Protein AF-A0A1I7WRZ6-F1 (afdb_monomer)

Foldseek 3Di:
DPPPVLVVVLVVQVVCCVVPVVSVVVLLVCCLVCVLVQLLDLSSVLNLLLLCLDPVRVVVSLVSLLVLLCVLLVVCQVCVVPPCLCVDSSNSSVVSNLVSLVVLLVPQDDPVSCSRRVVSLLVSLVSNCVDDFPDDFDADPNAGPDTRPSNNSSRCSVVSDPPVPPPD

Organism: Heterorhabditis bacteriophora (NCBI:txid37862)

Sequence (168 aa):
MPSPGLVKCVSLMTTTFGAHPIVAKTYINLFKQDHAMILSSEFGFLVMIAMCGIERYKSVTLTEMKRVFVKLWKFRDELSEFGWLSGTEVGVTMKMVEEQTENLLSRLSDDSSWKFFGYPLISLAQSLLDSPSSKDVIVVDGRVASGCSLWIFASEVLVKKKLVASFF

pLDDT: mean 87.24, std 13.17, range [32.81, 98.0]

Structure (mmCIF, N/CA/C/O backbone):
data_AF-A0A1I7WRZ6-F1
#
_entry.id   AF-A0A1I7WRZ6-F1
#
loop_
_atom_site.group_PDB
_atom_site.id
_atom_site.type_symbol
_atom_site.label_atom_id
_atom_site.label_alt_id
_atom_site.label_comp_id
_atom_site.label_asym_id
_atom_site.label_entity_id
_atom_site.label_seq_id
_atom_site.pdbx_PDB_ins_code
_atom_site.Cartn_x
_atom_site.Cartn_y
_atom_site.Cartn_z
_atom_site.occupancy
_atom_site.B_iso_or_equiv
_atom_site.auth_seq_id
_atom_site.auth_comp_id
_atom_site.auth_asym_id
_atom_site.auth_atom_id
_atom_site.pdbx_PDB_model_num
ATOM 1 N N . MET A 1 1 ? -4.498 11.606 -12.989 1.00 53.66 1 MET A N 1
ATOM 2 C CA . MET A 1 1 ? -3.291 10.787 -12.771 1.00 53.66 1 MET A CA 1
ATOM 3 C C . MET A 1 1 ? -2.317 11.497 -11.870 1.00 53.66 1 MET A C 1
ATOM 5 O O . MET A 1 1 ? -2.275 12.722 -11.989 1.00 53.66 1 MET A O 1
ATOM 9 N N . PRO A 1 2 ? -1.537 10.768 -11.030 1.00 64.19 2 PRO A N 1
ATOM 10 C CA . PRO A 1 2 ? -0.261 11.300 -10.542 1.00 64.19 2 PRO A CA 1
ATOM 11 C C . PRO A 1 2 ? 0.412 11.999 -11.716 1.00 64.19 2 PRO A C 1
ATOM 13 O O . PRO A 1 2 ? 0.227 11.549 -12.854 1.00 64.19 2 PRO A O 1
ATOM 16 N N . SER A 1 3 ? 1.079 13.133 -11.493 1.00 79.50 3 SER A N 1
ATOM 17 C CA . SER A 1 3 ? 1.575 13.922 -12.626 1.00 79.50 3 SER A CA 1
ATOM 18 C C . SER A 1 3 ? 2.321 12.999 -13.610 1.00 79.50 3 SER A C 1
ATOM 20 O O . SER A 1 3 ? 2.994 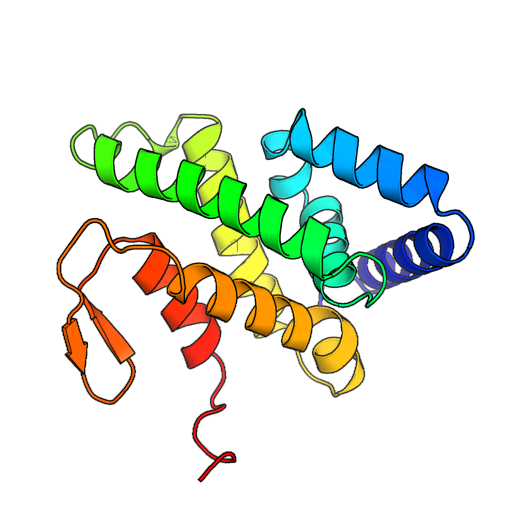12.067 -13.161 1.00 79.50 3 SER A O 1
ATOM 22 N N . PRO A 1 4 ? 2.195 13.170 -14.939 1.00 79.19 4 PRO A N 1
ATOM 23 C CA . PRO A 1 4 ? 2.841 12.257 -15.886 1.00 79.19 4 PRO A CA 1
ATOM 24 C C . PRO A 1 4 ? 4.344 12.077 -15.609 1.00 79.19 4 PRO A C 1
ATOM 26 O O . PRO A 1 4 ? 4.890 10.987 -15.777 1.00 79.19 4 PRO A O 1
ATOM 29 N N . GLY A 1 5 ? 4.992 13.128 -15.089 1.00 88.19 5 GLY A N 1
ATOM 30 C CA . GLY A 1 5 ? 6.356 13.069 -14.567 1.00 88.19 5 GLY A CA 1
ATOM 31 C C . GLY A 1 5 ? 6.517 12.111 -13.383 1.00 88.19 5 GLY A C 1
ATOM 32 O O . GLY A 1 5 ? 7.420 11.282 -13.400 1.00 88.19 5 GLY A O 1
ATOM 33 N N . LEU A 1 6 ? 5.622 12.160 -12.394 1.00 90.88 6 LEU A N 1
ATOM 34 C CA . LEU A 1 6 ? 5.643 11.265 -11.237 1.00 90.88 6 LEU A CA 1
ATOM 35 C C . LEU A 1 6 ? 5.464 9.791 -11.631 1.00 90.88 6 LEU A C 1
ATOM 37 O O . LEU A 1 6 ? 6.246 8.951 -11.191 1.00 90.88 6 LEU A O 1
ATOM 41 N N . VAL A 1 7 ? 4.505 9.467 -12.507 1.00 90.81 7 VAL A N 1
ATOM 42 C CA . VAL A 1 7 ? 4.317 8.083 -12.996 1.00 90.81 7 VAL A CA 1
ATOM 43 C C . VAL A 1 7 ? 5.579 7.577 -13.696 1.00 90.81 7 VAL A C 1
ATOM 45 O O . VAL A 1 7 ? 6.021 6.452 -13.449 1.00 90.81 7 VAL A O 1
ATOM 48 N N . LYS A 1 8 ? 6.209 8.424 -14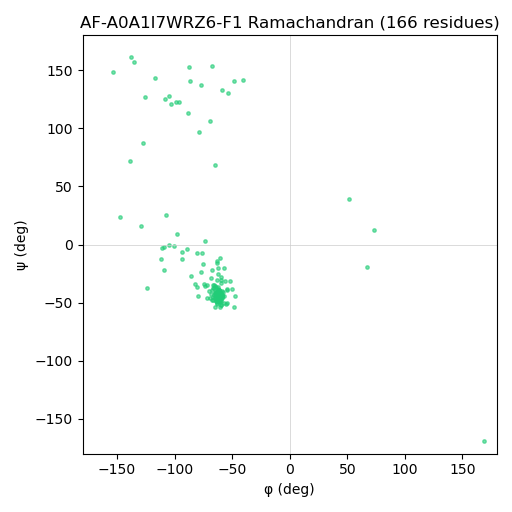.520 1.00 92.25 8 LYS A N 1
ATOM 49 C CA . LYS A 1 8 ? 7.478 8.104 -15.180 1.00 92.25 8 LYS A CA 1
ATOM 50 C C . LYS A 1 8 ? 8.599 7.856 -14.166 1.00 92.25 8 LYS A C 1
ATOM 52 O O . LYS A 1 8 ? 9.357 6.905 -14.339 1.00 92.25 8 LYS A O 1
ATOM 57 N N . CYS A 1 9 ? 8.682 8.645 -13.093 1.00 96.31 9 CYS A N 1
ATOM 58 C CA . CYS A 1 9 ? 9.646 8.421 -12.012 1.00 96.31 9 CYS A CA 1
ATOM 59 C C . CYS A 1 9 ? 9.421 7.078 -11.304 1.00 96.31 9 CYS A C 1
ATOM 61 O O . CYS A 1 9 ? 10.381 6.345 -11.072 1.00 96.31 9 CYS A O 1
ATOM 63 N N . VAL A 1 10 ? 8.170 6.713 -11.004 1.00 96.62 10 VAL A N 1
ATOM 64 C CA . VAL A 1 10 ? 7.845 5.416 -10.379 1.00 96.62 10 VAL A CA 1
ATOM 65 C C . VAL A 1 10 ? 8.191 4.253 -11.317 1.00 96.62 10 VAL A C 1
ATOM 67 O O . VAL A 1 10 ? 8.785 3.258 -10.896 1.00 96.62 10 VAL A O 1
ATOM 70 N N . SER A 1 11 ? 7.888 4.384 -12.610 1.00 94.94 11 SER A N 1
ATOM 71 C CA . SER A 1 11 ? 8.256 3.397 -13.633 1.00 94.94 11 SER A CA 1
ATOM 72 C C . SER A 1 11 ? 9.779 3.235 -13.767 1.00 94.94 11 SER A C 1
ATOM 74 O O . SER A 1 11 ? 10.286 2.112 -13.800 1.00 94.94 11 SER A O 1
ATOM 76 N N . LEU A 1 12 ? 10.540 4.333 -13.744 1.00 96.69 12 LEU A N 1
ATOM 77 C CA . LEU A 1 12 ? 12.004 4.281 -13.762 1.00 96.69 12 LEU A CA 1
ATOM 78 C C . LEU A 1 12 ? 12.567 3.612 -12.497 1.00 96.69 12 LEU A C 1
ATOM 80 O O . LEU A 1 12 ? 13.479 2.785 -12.583 1.00 96.69 12 LEU A O 1
ATOM 84 N N . MET A 1 13 ? 12.001 3.922 -11.328 1.00 96.94 13 MET A N 1
ATOM 85 C CA . MET A 1 13 ? 12.429 3.340 -10.054 1.00 96.94 13 MET A CA 1
ATOM 86 C C . MET A 1 13 ? 12.158 1.831 -10.005 1.00 96.94 13 MET A C 1
ATOM 88 O O . MET A 1 13 ? 13.039 1.045 -9.667 1.00 96.94 13 MET A O 1
ATOM 92 N N . THR A 1 14 ? 10.973 1.396 -10.434 1.00 95.12 14 THR A N 1
ATOM 93 C CA . THR A 1 14 ? 10.624 -0.034 -10.514 1.00 95.12 14 THR A CA 1
ATOM 94 C C . THR A 1 14 ? 11.453 -0.791 -11.555 1.00 95.12 14 THR A C 1
ATOM 96 O O . THR A 1 14 ? 11.858 -1.927 -11.305 1.00 95.12 14 THR A O 1
ATOM 99 N N . THR A 1 15 ? 11.805 -0.150 -12.674 1.00 95.62 15 THR A N 1
ATOM 100 C CA . THR A 1 15 ? 12.767 -0.698 -13.649 1.00 95.62 15 THR A CA 1
ATOM 101 C C . THR A 1 15 ? 14.149 -0.874 -13.014 1.00 95.62 15 THR A C 1
ATOM 103 O O . THR A 1 15 ? 14.759 -1.940 -13.128 1.00 95.62 15 THR A O 1
ATOM 106 N N . THR A 1 16 ? 14.610 0.133 -12.268 1.00 96.62 16 THR A N 1
ATOM 107 C CA . THR A 1 16 ? 15.874 0.091 -11.515 1.00 96.62 16 THR A CA 1
ATOM 108 C C . THR A 1 16 ? 15.874 -1.046 -10.497 1.00 96.62 16 THR A C 1
ATOM 110 O O . THR A 1 16 ? 16.852 -1.780 -10.400 1.00 96.62 16 THR A O 1
ATOM 113 N N . PHE A 1 17 ? 14.770 -1.263 -9.781 1.00 96.06 17 PHE A N 1
ATOM 114 C CA . PHE A 1 17 ? 14.624 -2.389 -8.855 1.00 96.06 17 PHE A CA 1
ATOM 115 C C . PHE A 1 17 ? 14.721 -3.749 -9.549 1.00 96.06 17 PHE A C 1
ATOM 117 O O . PHE A 1 17 ? 15.336 -4.672 -9.012 1.00 96.06 17 PHE A O 1
ATOM 124 N N . GLY A 1 18 ? 14.142 -3.877 -10.746 1.00 92.31 18 GLY A N 1
ATOM 125 C CA . GLY A 1 18 ? 14.240 -5.089 -11.558 1.00 92.31 18 GLY A CA 1
ATOM 126 C C . GLY A 1 18 ? 15.683 -5.413 -11.955 1.00 92.31 18 GLY A C 1
ATOM 127 O O . GLY A 1 18 ? 16.115 -6.562 -11.796 1.00 92.31 18 GLY A O 1
ATOM 128 N N . ALA A 1 19 ? 16.423 -4.394 -12.405 1.00 94.75 19 ALA A N 1
ATOM 129 C CA . ALA A 1 19 ? 17.819 -4.499 -12.832 1.00 94.75 19 ALA A CA 1
ATOM 130 C C . ALA A 1 19 ? 18.809 -4.640 -11.661 1.00 94.75 19 ALA A C 1
ATOM 132 O O . ALA A 1 19 ? 19.801 -5.360 -11.767 1.00 94.75 19 ALA A O 1
ATOM 133 N N . HIS A 1 20 ? 18.529 -3.997 -10.526 1.00 95.69 20 HIS A N 1
ATOM 134 C CA . HIS A 1 20 ? 19.427 -3.914 -9.376 1.00 95.69 20 HIS A CA 1
ATOM 135 C C . HIS A 1 20 ? 18.718 -4.356 -8.084 1.00 95.69 20 HIS A C 1
ATOM 137 O O . HIS A 1 20 ? 18.218 -3.525 -7.318 1.00 95.69 20 HIS A O 1
ATOM 143 N N . PRO A 1 21 ? 18.721 -5.667 -7.764 1.00 94.88 21 PRO A N 1
ATOM 144 C CA . PRO A 1 21 ? 17.999 -6.199 -6.608 1.00 94.88 21 PRO A CA 1
ATOM 145 C C . PRO A 1 21 ? 18.431 -5.622 -5.260 1.00 94.88 21 PRO A C 1
ATOM 147 O O . PRO A 1 21 ? 17.631 -5.587 -4.327 1.00 94.88 21 PRO A O 1
ATOM 150 N N . ILE A 1 22 ? 19.689 -5.188 -5.146 1.00 96.94 22 ILE A N 1
ATOM 151 C CA . ILE A 1 22 ? 20.221 -4.552 -3.936 1.00 96.94 22 ILE A CA 1
ATOM 152 C C . ILE A 1 22 ? 19.480 -3.241 -3.663 1.00 96.94 22 ILE A C 1
ATOM 154 O O . ILE A 1 22 ? 19.065 -3.014 -2.534 1.00 96.94 22 ILE A O 1
ATOM 158 N N . VAL A 1 23 ? 19.227 -2.431 -4.694 1.00 96.88 23 VAL A N 1
ATOM 159 C CA . VAL A 1 23 ? 18.510 -1.154 -4.559 1.00 96.88 23 VAL A CA 1
ATOM 160 C C . VAL A 1 23 ? 17.076 -1.393 -4.081 1.00 96.88 23 VAL A C 1
ATOM 162 O O . VAL A 1 23 ? 16.623 -0.737 -3.147 1.00 96.88 23 VAL A O 1
ATOM 165 N N . ALA A 1 24 ? 16.393 -2.395 -4.644 1.00 96.44 24 ALA A N 1
ATOM 166 C CA . ALA A 1 24 ? 15.047 -2.782 -4.216 1.00 96.44 24 ALA A CA 1
ATOM 167 C C . ALA A 1 24 ? 15.007 -3.232 -2.745 1.00 96.44 24 ALA A C 1
ATOM 169 O O . ALA A 1 24 ? 14.135 -2.819 -1.984 1.00 96.44 24 ALA A O 1
ATOM 170 N N . LYS A 1 25 ? 15.976 -4.058 -2.325 1.00 96.12 25 LYS A N 1
ATOM 171 C CA . LYS A 1 25 ? 16.102 -4.508 -0.930 1.00 96.12 25 LYS A CA 1
ATOM 172 C C . LYS A 1 25 ? 16.360 -3.338 0.016 1.00 96.12 25 LYS A C 1
ATOM 174 O O . LYS A 1 25 ? 15.729 -3.272 1.066 1.00 96.12 25 LYS A O 1
ATOM 179 N N . THR A 1 26 ? 17.244 -2.414 -0.359 1.00 97.06 26 THR A N 1
ATOM 180 C CA . THR A 1 26 ? 17.509 -1.197 0.417 1.00 97.06 26 THR A CA 1
ATOM 181 C C . THR A 1 26 ? 16.246 -0.356 0.564 1.00 97.06 26 THR A C 1
ATOM 183 O O . THR A 1 26 ? 15.952 0.094 1.665 1.00 97.06 26 THR A O 1
ATOM 186 N N . TYR A 1 27 ? 15.454 -0.211 -0.500 1.00 97.31 27 TYR A N 1
ATOM 187 C CA . TYR A 1 27 ? 14.200 0.538 -0.449 1.00 97.31 27 TYR A CA 1
ATOM 188 C C . TYR A 1 27 ? 13.147 -0.122 0.456 1.00 97.31 27 TYR A C 1
ATOM 190 O O . TYR A 1 27 ? 12.543 0.548 1.289 1.00 97.31 27 TYR A O 1
ATOM 198 N N . ILE A 1 28 ? 12.976 -1.447 0.374 1.00 96.62 28 ILE A N 1
ATOM 199 C CA . ILE A 1 28 ? 12.091 -2.190 1.292 1.00 96.62 28 ILE A CA 1
ATOM 200 C C . ILE A 1 28 ? 12.575 -2.057 2.743 1.00 96.62 28 ILE A C 1
ATOM 202 O O . ILE A 1 28 ? 11.764 -1.923 3.657 1.00 96.62 28 ILE A O 1
ATOM 206 N N . ASN A 1 29 ? 13.888 -2.092 2.979 1.00 96.81 29 ASN A N 1
ATOM 207 C CA . ASN A 1 29 ? 14.445 -1.906 4.318 1.00 96.81 29 ASN A CA 1
ATOM 208 C C . ASN A 1 29 ? 14.217 -0.485 4.843 1.00 96.81 29 ASN A C 1
ATOM 210 O O . ASN A 1 29 ? 13.905 -0.331 6.020 1.00 96.81 29 ASN A O 1
ATOM 214 N N . LEU A 1 30 ? 14.305 0.528 3.980 1.00 96.88 30 LEU A N 1
ATOM 215 C CA . LEU A 1 30 ? 13.951 1.898 4.335 1.00 96.88 30 LEU A CA 1
ATOM 216 C C . LEU A 1 30 ? 12.473 1.992 4.733 1.00 96.88 30 LEU A C 1
ATOM 218 O O . LEU A 1 30 ? 12.168 2.535 5.786 1.00 96.88 30 LEU A O 1
ATOM 222 N N . PHE A 1 31 ? 11.570 1.375 3.965 1.00 97.50 31 PHE A N 1
ATOM 223 C CA . PHE A 1 31 ? 10.149 1.305 4.318 1.00 97.50 31 PHE A CA 1
ATOM 224 C C . PHE A 1 31 ? 9.903 0.620 5.672 1.00 97.50 31 PHE A C 1
ATOM 226 O O . PHE A 1 31 ? 9.077 1.074 6.458 1.00 97.50 31 PHE A O 1
ATOM 233 N N . LYS A 1 32 ? 10.638 -0.453 5.982 1.00 95.62 32 LYS A N 1
ATOM 234 C CA . LYS A 1 32 ? 10.553 -1.135 7.285 1.00 95.62 32 LYS A CA 1
ATOM 235 C C . LYS A 1 32 ? 10.951 -0.238 8.454 1.00 95.62 32 LYS A C 1
ATOM 237 O O . LYS A 1 32 ? 10.374 -0.363 9.532 1.00 95.62 32 LYS A O 1
ATOM 242 N N . GLN A 1 33 ? 11.961 0.602 8.251 1.00 95.31 33 GLN A N 1
ATOM 243 C CA . GLN A 1 33 ? 12.502 1.488 9.277 1.00 95.31 33 GLN A CA 1
ATOM 244 C C . GLN A 1 33 ? 11.636 2.737 9.451 1.00 95.31 33 GLN A C 1
ATOM 246 O O . GLN A 1 33 ? 11.319 3.096 10.580 1.00 95.31 33 GLN A O 1
ATOM 251 N N . ASP A 1 34 ? 11.214 3.345 8.343 1.00 94.62 34 ASP A N 1
ATOM 252 C CA . ASP A 1 34 ? 10.509 4.624 8.320 1.00 94.62 34 ASP A CA 1
ATOM 253 C C . ASP A 1 34 ? 9.359 4.612 7.298 1.00 94.62 34 ASP A C 1
ATOM 255 O O . ASP A 1 34 ? 9.396 5.204 6.217 1.00 94.62 34 ASP A O 1
ATOM 259 N N . HIS A 1 35 ? 8.308 3.869 7.637 1.00 94.88 35 HIS A N 1
ATOM 260 C CA . HIS A 1 35 ? 7.107 3.772 6.811 1.00 94.88 35 HIS A CA 1
ATOM 261 C C . HIS A 1 35 ? 6.319 5.086 6.776 1.00 94.88 35 HIS A C 1
ATOM 263 O O . HIS A 1 35 ? 5.659 5.347 5.774 1.00 94.88 35 HIS A O 1
ATOM 269 N N . ALA A 1 36 ? 6.380 5.908 7.829 1.00 93.56 36 ALA A N 1
ATOM 270 C CA . ALA A 1 36 ? 5.673 7.185 7.889 1.00 93.56 36 ALA A CA 1
ATOM 271 C C . ALA A 1 36 ? 6.214 8.158 6.836 1.00 93.56 36 ALA A C 1
ATOM 273 O O . ALA A 1 36 ? 5.429 8.708 6.057 1.00 93.56 36 ALA A O 1
ATOM 274 N N . MET A 1 37 ? 7.543 8.278 6.717 1.00 94.12 37 MET A N 1
ATOM 275 C CA . MET A 1 37 ? 8.183 9.077 5.670 1.00 94.12 37 MET A CA 1
ATOM 276 C C . MET A 1 37 ? 7.797 8.593 4.266 1.00 94.12 37 MET A C 1
ATOM 278 O O . MET A 1 37 ? 7.466 9.400 3.396 1.00 94.12 37 MET A O 1
ATOM 282 N N . ILE A 1 38 ? 7.825 7.276 4.031 1.00 96.69 38 ILE A N 1
ATOM 283 C CA . ILE A 1 38 ? 7.538 6.709 2.705 1.00 96.69 38 ILE A CA 1
ATOM 284 C C . ILE A 1 38 ? 6.059 6.868 2.331 1.00 96.69 38 ILE A C 1
ATOM 286 O O . ILE A 1 38 ? 5.761 7.279 1.211 1.00 96.69 38 ILE A O 1
ATOM 290 N N . LEU A 1 39 ? 5.132 6.567 3.246 1.00 96.06 39 LEU A N 1
ATOM 291 C CA . LEU A 1 39 ? 3.688 6.606 2.981 1.00 96.06 39 LEU A CA 1
ATOM 292 C C . LEU A 1 39 ? 3.109 8.024 2.971 1.00 96.06 39 LEU A C 1
ATOM 294 O O . LEU A 1 39 ? 2.098 8.263 2.316 1.00 96.06 39 LEU A O 1
ATOM 298 N N . SER A 1 40 ? 3.757 8.982 3.635 1.00 93.25 40 SER A N 1
ATOM 299 C CA . SER A 1 40 ? 3.355 10.395 3.575 1.00 93.25 40 SER A CA 1
ATOM 300 C C . SER A 1 40 ? 3.757 11.081 2.261 1.00 93.25 40 SER A C 1
ATOM 302 O O . SER A 1 40 ? 3.358 12.215 2.011 1.00 93.25 40 SER A O 1
ATOM 304 N N . SER A 1 41 ? 4.530 10.408 1.402 1.00 94.69 41 SER A N 1
ATOM 305 C CA . SER A 1 41 ? 4.914 10.891 0.075 1.00 94.69 41 SER A CA 1
ATOM 306 C C . SER A 1 41 ? 4.126 10.176 -1.023 1.00 94.69 41 SER A C 1
ATOM 308 O O . SER A 1 41 ? 4.199 8.954 -1.121 1.00 94.69 41 SER A O 1
ATOM 310 N N . GLU A 1 42 ? 3.485 10.927 -1.933 1.00 95.12 42 GLU A N 1
ATOM 311 C CA . GLU A 1 42 ? 2.797 10.346 -3.105 1.00 95.12 42 GLU A CA 1
ATOM 312 C C . GLU A 1 42 ? 3.748 9.459 -3.929 1.00 95.12 42 GLU A C 1
ATOM 314 O O . GLU A 1 42 ? 3.375 8.376 -4.371 1.00 95.12 42 GLU A O 1
ATOM 319 N N . PHE A 1 43 ? 5.014 9.865 -4.090 1.00 96.19 43 PHE A N 1
ATOM 320 C CA . PHE A 1 43 ? 6.016 9.038 -4.767 1.00 96.19 43 PHE A CA 1
ATOM 321 C C . PHE A 1 43 ? 6.285 7.735 -4.012 1.00 96.19 43 PHE A C 1
ATOM 323 O O . PHE A 1 43 ? 6.250 6.664 -4.617 1.00 96.19 43 PHE A O 1
ATOM 330 N N . GLY A 1 44 ? 6.551 7.821 -2.707 1.00 97.25 44 GLY A N 1
ATOM 331 C CA . GLY A 1 44 ? 6.896 6.657 -1.895 1.00 97.25 44 GLY A CA 1
ATOM 332 C C . GLY A 1 44 ? 5.762 5.638 -1.827 1.00 97.25 44 GLY A C 1
ATOM 333 O O . GLY A 1 44 ? 5.975 4.450 -2.081 1.00 97.25 44 GLY A O 1
ATOM 334 N N . PHE A 1 45 ? 4.539 6.112 -1.602 1.00 97.56 45 PHE A N 1
ATOM 335 C CA . PHE A 1 45 ? 3.332 5.296 -1.652 1.00 97.56 45 PHE A CA 1
ATOM 336 C C . PHE A 1 45 ? 3.159 4.598 -3.004 1.00 97.56 45 PHE A C 1
ATOM 338 O O . PHE A 1 45 ? 3.001 3.377 -3.047 1.00 97.56 45 PHE A O 1
ATOM 345 N N . LEU A 1 46 ? 3.250 5.332 -4.119 1.00 97.38 46 LEU A N 1
ATOM 346 C CA . LEU A 1 46 ? 3.085 4.747 -5.453 1.00 97.38 46 LEU A CA 1
ATOM 347 C C . LEU A 1 46 ? 4.177 3.727 -5.785 1.00 97.38 46 LEU A C 1
ATOM 349 O O . LEU A 1 46 ? 3.880 2.710 -6.413 1.00 97.38 46 LEU A O 1
ATOM 353 N N . VAL A 1 47 ? 5.421 3.956 -5.351 1.00 97.88 47 VAL A N 1
ATOM 354 C CA . VAL A 1 47 ? 6.499 2.967 -5.488 1.00 97.88 47 VAL A CA 1
ATOM 355 C C . VAL A 1 47 ? 6.154 1.698 -4.712 1.00 97.88 47 VAL A C 1
ATOM 357 O O . VAL A 1 47 ? 6.257 0.609 -5.275 1.00 97.88 47 VAL A O 1
ATOM 360 N N . MET A 1 48 ? 5.690 1.813 -3.466 1.00 98.00 48 MET A N 1
ATOM 361 C CA . MET A 1 48 ? 5.301 0.652 -2.660 1.00 98.00 48 MET A CA 1
ATOM 362 C C . MET A 1 48 ? 4.120 -0.114 -3.270 1.00 98.00 48 MET A C 1
ATOM 364 O O . MET A 1 48 ? 4.172 -1.342 -3.349 1.00 98.00 48 MET A O 1
ATOM 368 N N . ILE A 1 49 ? 3.103 0.585 -3.787 1.00 97.62 49 ILE A N 1
ATOM 369 C CA . ILE A 1 49 ? 1.999 -0.042 -4.528 1.00 97.62 49 ILE A CA 1
ATOM 370 C C . ILE A 1 49 ? 2.521 -0.763 -5.773 1.00 97.62 49 ILE A C 1
ATOM 372 O O . ILE A 1 49 ? 2.214 -1.937 -5.966 1.00 97.62 49 ILE A O 1
ATOM 376 N N . ALA A 1 50 ? 3.350 -0.119 -6.597 1.00 96.75 50 ALA A N 1
ATOM 377 C CA . ALA A 1 50 ? 3.896 -0.753 -7.797 1.00 96.75 50 ALA A CA 1
ATOM 378 C C . ALA A 1 50 ? 4.769 -1.976 -7.457 1.00 96.75 50 ALA A C 1
ATOM 380 O O . ALA A 1 50 ? 4.710 -2.994 -8.147 1.00 96.75 50 ALA A O 1
ATOM 381 N N . MET A 1 51 ? 5.528 -1.931 -6.357 1.00 96.44 51 MET A N 1
ATOM 382 C CA . MET A 1 51 ? 6.313 -3.070 -5.875 1.00 96.44 51 MET A CA 1
ATOM 383 C C . MET A 1 51 ? 5.450 -4.275 -5.476 1.00 96.44 51 MET A C 1
ATOM 385 O O . MET A 1 51 ? 5.897 -5.406 -5.669 1.00 96.44 51 MET A O 1
ATOM 389 N N . CYS A 1 52 ? 4.217 -4.071 -4.996 1.00 96.75 52 CYS A N 1
ATOM 390 C CA . CYS A 1 52 ? 3.253 -5.160 -4.782 1.00 96.75 52 CYS A CA 1
ATOM 391 C C . CYS A 1 52 ? 2.852 -5.867 -6.093 1.00 96.75 52 CYS A C 1
ATOM 393 O O . CYS A 1 52 ? 2.308 -6.969 -6.053 1.00 96.75 52 CYS A O 1
ATOM 395 N N . GLY A 1 53 ? 3.114 -5.261 -7.255 1.00 93.62 53 GLY A N 1
ATOM 396 C CA . GLY A 1 53 ? 2.879 -5.843 -8.578 1.00 93.62 53 GLY A CA 1
ATOM 397 C C . GLY A 1 53 ? 4.075 -6.568 -9.191 1.00 93.62 53 GLY A C 1
ATOM 398 O O . GLY A 1 53 ? 3.910 -7.275 -10.182 1.00 93.62 53 GLY A O 1
ATOM 399 N N . ILE A 1 54 ? 5.279 -6.407 -8.637 1.00 93.81 54 ILE A N 1
ATOM 400 C CA . ILE A 1 54 ? 6.493 -7.013 -9.193 1.00 93.81 54 ILE A CA 1
ATOM 401 C C . ILE A 1 54 ? 6.658 -8.406 -8.601 1.00 93.81 54 ILE A C 1
ATOM 403 O O . ILE A 1 54 ? 6.976 -8.520 -7.424 1.00 93.81 54 ILE A O 1
ATOM 407 N N . GLU A 1 55 ? 6.533 -9.458 -9.411 1.00 93.62 55 GLU A N 1
ATOM 408 C CA . GLU A 1 55 ? 6.513 -10.859 -8.949 1.00 93.62 55 GLU A CA 1
ATOM 409 C C . GLU A 1 55 ? 7.631 -11.203 -7.948 1.00 93.62 55 GLU A C 1
ATOM 411 O O . GLU A 1 55 ? 7.384 -11.762 -6.884 1.00 93.62 55 GLU A O 1
ATOM 416 N N . ARG A 1 56 ? 8.862 -10.755 -8.227 1.00 94.94 56 ARG A N 1
ATOM 417 C CA . ARG A 1 56 ? 10.031 -10.968 -7.356 1.00 94.94 56 ARG A CA 1
ATOM 418 C C . ARG A 1 56 ? 9.868 -10.383 -5.944 1.00 94.94 56 ARG A C 1
ATOM 420 O O . ARG A 1 56 ? 10.446 -10.916 -5.000 1.00 94.94 56 ARG A O 1
ATOM 427 N N . TYR A 1 57 ? 9.152 -9.270 -5.803 1.00 95.50 57 TYR A N 1
ATOM 428 C CA . TYR A 1 57 ? 9.009 -8.522 -4.546 1.00 95.50 57 TYR A CA 1
ATOM 429 C C . TYR A 1 57 ? 7.593 -8.571 -3.971 1.00 95.50 57 TYR A C 1
ATOM 431 O O . TYR A 1 57 ? 7.405 -8.243 -2.805 1.00 95.50 57 TYR A O 1
ATOM 439 N N . LYS A 1 58 ? 6.610 -9.029 -4.749 1.00 94.75 58 LYS A N 1
ATOM 440 C CA . LYS A 1 58 ? 5.184 -9.010 -4.428 1.00 94.75 58 LYS A CA 1
ATOM 441 C C . LYS A 1 58 ? 4.890 -9.544 -3.031 1.00 94.75 58 LYS A C 1
ATOM 443 O O . LYS A 1 58 ? 4.292 -8.835 -2.232 1.00 94.75 58 LYS A O 1
ATOM 448 N N . SER A 1 59 ? 5.356 -10.754 -2.717 1.00 96.38 59 SER A N 1
ATOM 449 C CA . SER A 1 59 ? 5.095 -11.395 -1.419 1.00 96.38 59 SER A CA 1
ATOM 450 C C . SER A 1 59 ? 5.657 -10.595 -0.238 1.00 96.38 59 SER A C 1
ATOM 452 O O . SER A 1 59 ? 4.935 -10.308 0.722 1.00 96.38 59 SER A O 1
ATOM 454 N N . VAL A 1 60 ? 6.925 -10.168 -0.319 1.00 96.94 60 VAL A N 1
ATOM 455 C CA . VAL A 1 60 ? 7.548 -9.393 0.763 1.00 96.94 60 VAL A CA 1
ATOM 456 C C . VAL A 1 60 ? 6.880 -8.029 0.898 1.00 96.94 60 VAL A C 1
ATOM 458 O O . VAL A 1 60 ? 6.465 -7.673 1.994 1.00 96.94 60 VAL A O 1
ATOM 461 N N . THR A 1 61 ? 6.681 -7.297 -0.195 1.00 97.19 61 THR A N 1
ATOM 462 C CA . THR A 1 61 ? 6.087 -5.958 -0.156 1.00 97.19 61 THR A CA 1
ATOM 463 C C . THR A 1 61 ? 4.646 -5.996 0.354 1.00 97.19 61 THR A C 1
ATOM 465 O O . THR A 1 61 ? 4.303 -5.193 1.218 1.00 97.19 61 THR A O 1
ATOM 468 N N . LEU A 1 62 ? 3.825 -6.957 -0.090 1.00 97.56 62 LEU A N 1
ATOM 469 C CA . LEU A 1 62 ? 2.461 -7.136 0.423 1.00 97.56 62 LEU A CA 1
ATOM 470 C C . LEU A 1 62 ? 2.458 -7.438 1.922 1.00 97.56 62 LEU A C 1
ATOM 472 O O . LEU A 1 62 ? 1.678 -6.841 2.657 1.00 97.56 62 LEU A O 1
ATOM 476 N N . THR A 1 63 ? 3.351 -8.315 2.386 1.00 97.06 63 THR A N 1
ATOM 477 C CA . THR A 1 63 ? 3.464 -8.657 3.813 1.00 97.06 63 THR A CA 1
ATOM 478 C C . THR A 1 63 ? 3.830 -7.434 4.653 1.00 97.06 63 THR A C 1
ATOM 480 O O . THR A 1 63 ? 3.235 -7.195 5.706 1.00 97.06 63 THR A O 1
ATOM 483 N N . GLU A 1 64 ? 4.793 -6.636 4.189 1.00 97.31 64 GLU A N 1
ATOM 484 C CA . GLU A 1 64 ? 5.237 -5.425 4.878 1.00 97.31 64 GLU A CA 1
ATOM 485 C C . GLU A 1 64 ? 4.148 -4.344 4.893 1.00 97.31 64 GLU A C 1
ATOM 487 O O . GLU A 1 64 ? 3.825 -3.816 5.958 1.00 97.31 64 GLU A O 1
ATOM 492 N N . MET A 1 65 ? 3.530 -4.068 3.740 1.00 97.81 65 MET A N 1
ATOM 493 C CA . MET A 1 65 ? 2.417 -3.121 3.619 1.00 97.81 65 MET A CA 1
ATOM 494 C C . MET A 1 65 ? 1.234 -3.544 4.492 1.00 97.81 65 MET A C 1
ATOM 496 O O . MET A 1 65 ? 0.737 -2.733 5.270 1.00 97.81 65 MET A O 1
ATOM 500 N N . LYS A 1 66 ? 0.836 -4.825 4.445 1.00 97.06 66 LYS A N 1
ATOM 501 C CA . LYS A 1 66 ? -0.220 -5.384 5.304 1.00 97.06 66 LYS A CA 1
ATOM 502 C C . LYS A 1 66 ? 0.086 -5.122 6.773 1.00 97.06 66 LYS A C 1
ATOM 504 O O . LYS A 1 66 ? -0.763 -4.599 7.488 1.00 97.06 66 LYS A O 1
ATOM 509 N N . ARG A 1 67 ? 1.301 -5.446 7.226 1.00 96.00 67 ARG A N 1
ATOM 510 C CA . ARG A 1 67 ? 1.694 -5.259 8.629 1.00 96.00 67 ARG A CA 1
ATOM 511 C C . ARG A 1 67 ? 1.601 -3.796 9.057 1.00 96.00 67 ARG A C 1
ATOM 513 O O . ARG A 1 67 ? 1.090 -3.519 10.140 1.00 96.00 67 ARG A O 1
ATOM 520 N N . VAL A 1 68 ? 2.087 -2.878 8.222 1.00 95.94 68 VAL A N 1
ATOM 521 C CA . VAL A 1 68 ? 2.042 -1.438 8.508 1.00 95.94 68 VAL A CA 1
ATOM 522 C C . VAL A 1 68 ? 0.598 -0.942 8.571 1.00 95.94 68 VAL A C 1
ATOM 524 O O . VAL A 1 68 ? 0.224 -0.316 9.557 1.00 95.94 68 VAL A O 1
ATOM 527 N N . PHE A 1 69 ? -0.239 -1.282 7.592 1.00 96.00 69 PHE A N 1
ATOM 528 C CA . PHE A 1 69 ? -1.641 -0.856 7.560 1.00 96.00 69 PHE A CA 1
ATOM 529 C C . PHE A 1 69 ? -2.425 -1.403 8.756 1.00 96.00 69 PHE A C 1
ATOM 531 O O . PHE A 1 69 ? -3.120 -0.641 9.422 1.00 96.00 69 PHE A O 1
ATOM 538 N N . VAL A 1 70 ? -2.252 -2.686 9.096 1.00 93.62 70 VAL A N 1
ATOM 539 C CA . VAL A 1 70 ? -2.862 -3.285 10.295 1.00 93.62 70 VAL A CA 1
ATOM 540 C C . VAL A 1 70 ? -2.447 -2.531 11.555 1.00 93.62 70 VAL A C 1
ATOM 542 O O . VAL A 1 70 ? -3.298 -2.226 12.385 1.00 93.62 70 VAL A O 1
ATOM 545 N N . LYS A 1 71 ? -1.161 -2.190 11.697 1.00 92.25 71 LYS A N 1
ATOM 546 C CA . LYS A 1 71 ? -0.663 -1.436 12.854 1.00 92.25 71 LYS A CA 1
ATOM 547 C C . LYS A 1 71 ? -1.277 -0.034 12.930 1.00 92.25 71 LYS A C 1
ATOM 549 O O . LYS A 1 71 ? -1.752 0.351 13.994 1.00 92.25 71 LYS A O 1
ATOM 554 N N . LEU A 1 72 ? -1.270 0.709 11.822 1.00 91.19 72 LEU A N 1
ATOM 555 C CA . LEU A 1 72 ? -1.793 2.077 11.755 1.00 91.19 72 LEU A CA 1
ATOM 556 C C . LEU A 1 72 ? -3.299 2.112 12.065 1.00 91.19 72 LEU A C 1
ATOM 558 O O . LEU A 1 72 ? -3.742 2.874 12.920 1.00 91.19 72 LEU A O 1
ATOM 562 N N . TRP A 1 73 ? -4.085 1.235 11.442 1.00 91.12 73 TRP A N 1
ATOM 563 C CA . TRP A 1 73 ? -5.532 1.202 11.657 1.00 91.12 73 TRP A CA 1
ATOM 564 C C . TRP A 1 73 ? -5.935 0.652 13.021 1.00 91.12 73 TRP A C 1
ATOM 566 O O . TRP A 1 73 ? -6.884 1.157 13.614 1.00 91.12 73 TRP A O 1
ATOM 576 N N . LYS A 1 74 ? -5.196 -0.322 13.563 1.00 87.88 74 LYS A N 1
ATOM 577 C CA . LYS A 1 74 ? -5.409 -0.767 14.943 1.00 87.88 74 LYS A CA 1
ATOM 578 C C . LYS A 1 74 ? -5.212 0.391 15.924 1.00 87.88 74 LYS A C 1
ATOM 580 O O . LYS A 1 74 ? -6.051 0.591 16.793 1.00 87.88 74 LYS A O 1
ATOM 585 N N . PHE A 1 75 ? -4.161 1.189 15.733 1.00 86.31 75 PHE A N 1
ATOM 586 C CA . PHE A 1 75 ? -3.914 2.381 16.543 1.00 86.31 75 PHE A CA 1
ATOM 587 C C . PHE A 1 75 ? -5.046 3.414 16.421 1.00 86.31 75 PHE A C 1
ATOM 589 O O . PHE A 1 75 ? -5.458 3.989 17.425 1.00 86.31 75 PHE A O 1
ATOM 596 N N . ARG A 1 76 ? -5.608 3.616 15.219 1.00 84.94 76 ARG A N 1
ATOM 597 C CA . ARG A 1 76 ? -6.811 4.450 15.037 1.00 84.94 76 ARG A CA 1
ATOM 598 C C . ARG A 1 76 ? -8.006 3.911 15.808 1.00 84.94 76 ARG A C 1
ATOM 600 O O . ARG A 1 76 ? -8.677 4.694 16.466 1.00 84.94 76 ARG A O 1
ATOM 607 N N . ASP A 1 77 ? -8.297 2.619 15.699 1.00 84.56 77 ASP A N 1
ATOM 608 C CA . ASP A 1 77 ? -9.451 2.027 16.379 1.00 84.56 77 ASP A CA 1
ATOM 609 C C . ASP A 1 77 ? -9.317 2.156 17.903 1.00 84.56 77 ASP A C 1
ATOM 611 O O . ASP A 1 77 ? -10.277 2.563 18.554 1.00 84.56 77 ASP A O 1
ATOM 615 N N . GLU A 1 78 ? -8.122 1.906 18.449 1.00 82.38 78 GLU A N 1
ATOM 616 C CA . GLU A 1 78 ? -7.808 2.057 19.879 1.00 82.38 78 GLU A CA 1
ATOM 617 C C . GLU A 1 78 ? -7.896 3.511 20.358 1.00 82.38 78 G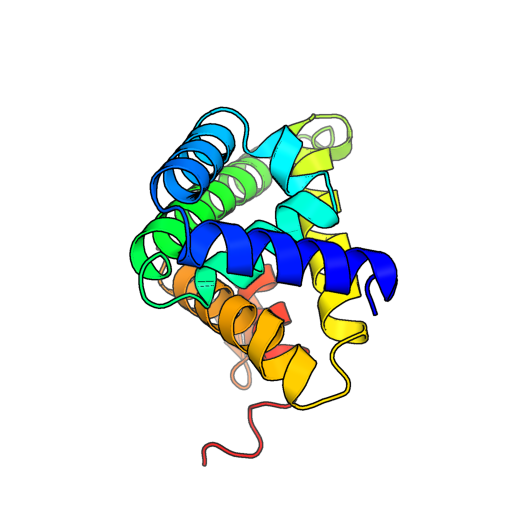LU A C 1
ATOM 619 O O . GLU A 1 78 ? -8.316 3.765 21.484 1.00 82.38 78 GLU A O 1
ATOM 624 N N . LEU A 1 79 ? -7.513 4.476 19.517 1.00 76.06 79 LEU A N 1
ATOM 625 C CA . LEU A 1 79 ? -7.468 5.885 19.907 1.00 76.06 79 LEU A CA 1
ATOM 626 C C . LEU A 1 79 ? -8.658 6.727 19.438 1.00 76.06 79 LEU A C 1
ATOM 628 O O . LEU A 1 79 ? -8.724 7.920 19.749 1.00 76.06 79 LEU A O 1
ATOM 632 N N . SER A 1 80 ? -9.600 6.131 18.707 1.00 69.25 80 SER A N 1
ATOM 633 C CA . SER A 1 80 ? -10.814 6.802 18.223 1.00 69.25 80 SER A CA 1
ATOM 634 C C . SER A 1 80 ? -11.652 7.413 19.356 1.00 69.25 80 SER A C 1
ATOM 636 O O . SER A 1 80 ? -12.386 8.370 19.125 1.00 69.25 80 SER A O 1
ATOM 638 N N . GLU A 1 81 ? -11.454 6.945 20.590 1.00 65.56 81 GLU A N 1
ATOM 639 C CA . GLU A 1 81 ? -12.081 7.460 21.811 1.00 65.56 81 GLU A CA 1
ATOM 640 C C . GLU A 1 81 ? -11.494 8.795 22.305 1.00 65.56 81 GLU A C 1
ATOM 642 O O . GLU A 1 81 ? -12.130 9.490 23.094 1.00 65.56 81 GLU A O 1
ATOM 647 N N . PHE A 1 82 ? -10.306 9.196 21.838 1.00 65.50 82 PHE A N 1
ATOM 648 C CA . PHE A 1 82 ? -9.555 10.305 22.441 1.00 65.50 82 PHE A CA 1
ATOM 649 C C . PHE A 1 82 ? -9.492 11.587 21.585 1.00 65.50 82 PHE A C 1
ATOM 651 O O . PHE A 1 82 ? -8.901 12.574 22.017 1.00 65.50 82 PHE A O 1
ATOM 658 N N . GLY A 1 83 ? -10.063 11.610 20.373 1.00 65.81 83 GLY A N 1
ATOM 659 C CA . GLY A 1 83 ? -10.275 12.820 19.542 1.00 65.81 83 GLY A CA 1
ATOM 660 C C . GLY A 1 83 ? -9.034 13.549 18.976 1.00 65.81 83 GLY A C 1
ATOM 661 O O . GLY A 1 83 ? -9.144 14.275 17.995 1.00 65.81 83 GLY A O 1
ATOM 662 N N . TRP A 1 84 ? -7.846 13.343 19.541 1.00 70.31 84 TRP A N 1
ATOM 663 C CA . TRP A 1 84 ? -6.572 14.001 19.198 1.00 70.31 84 TRP A CA 1
ATOM 664 C C . TRP A 1 84 ? -5.729 13.322 18.103 1.00 70.31 84 TRP A C 1
ATOM 666 O O . TRP A 1 84 ? -4.698 13.861 17.695 1.00 70.31 84 TRP A O 1
ATOM 676 N N . LEU A 1 85 ? -6.156 12.160 17.597 1.00 70.06 85 LEU A N 1
ATOM 677 C CA . LEU A 1 85 ? -5.424 11.366 16.597 1.00 70.06 85 LEU A CA 1
ATOM 678 C C . LEU A 1 85 ? -4.970 12.183 15.380 1.00 70.06 85 LEU A C 1
ATOM 680 O O . LEU A 1 85 ? -3.859 11.979 14.891 1.00 70.06 85 LEU A O 1
ATOM 684 N N . SER A 1 86 ? -5.796 13.124 14.915 1.00 67.44 86 SER A N 1
ATOM 685 C CA . SER A 1 86 ? -5.540 13.926 13.714 1.00 67.44 86 SER A CA 1
ATOM 686 C C . SER A 1 86 ? -4.291 14.810 13.797 1.00 67.44 86 SER A C 1
ATOM 688 O O . SER A 1 86 ? -3.791 15.226 12.756 1.00 67.44 86 SER A O 1
ATOM 690 N N . GLY A 1 87 ? -3.792 15.107 15.003 1.00 72.50 87 GLY A N 1
ATOM 691 C CA . GLY A 1 87 ? -2.567 15.887 15.216 1.00 72.50 87 GLY A CA 1
ATOM 692 C C . GLY A 1 87 ? -1.294 15.047 15.363 1.00 72.50 87 GLY A C 1
ATOM 693 O O . GLY A 1 87 ? -0.205 15.606 15.450 1.00 72.50 87 GLY A O 1
ATOM 694 N N . THR A 1 88 ? -1.412 13.718 15.414 1.00 83.12 88 THR A N 1
ATOM 695 C CA . THR A 1 88 ? -0.266 12.808 15.568 1.00 83.12 88 THR A CA 1
ATOM 696 C C . THR A 1 88 ? 0.337 12.442 14.213 1.00 83.12 88 THR A C 1
ATOM 698 O O . THR A 1 88 ? -0.372 12.383 13.211 1.00 83.12 88 THR A O 1
ATOM 701 N N . GLU A 1 89 ? 1.631 12.116 14.178 1.00 84.12 89 GLU A N 1
ATOM 702 C CA . GLU A 1 89 ? 2.310 11.636 12.962 1.00 84.12 89 GLU A CA 1
ATOM 703 C C . GLU A 1 89 ? 1.604 10.418 12.339 1.00 84.12 89 GLU A C 1
ATOM 705 O O . GLU A 1 89 ? 1.445 10.331 11.121 1.00 84.12 89 GLU A O 1
ATOM 710 N N . VAL A 1 90 ? 1.106 9.507 13.182 1.00 85.00 90 VAL A N 1
ATOM 711 C CA . VAL A 1 90 ? 0.338 8.333 12.751 1.00 85.00 90 VAL A CA 1
ATOM 712 C C . VAL A 1 90 ? -0.968 8.749 12.078 1.00 85.00 90 VAL A C 1
ATOM 714 O O . VAL A 1 90 ? -1.261 8.283 10.980 1.00 85.00 90 VAL A O 1
ATOM 717 N N . GLY A 1 91 ? -1.731 9.655 12.695 1.00 85.75 91 GLY A N 1
ATOM 718 C CA . GLY A 1 91 ? -2.980 10.155 12.119 1.00 85.75 91 GLY A CA 1
ATOM 719 C C . GLY A 1 91 ? -2.767 10.897 10.800 1.00 85.75 91 GLY A C 1
ATOM 720 O O . GLY A 1 91 ? -3.526 10.686 9.853 1.00 85.75 91 GLY A O 1
ATOM 721 N N . VAL A 1 92 ? -1.703 11.701 10.701 1.00 87.69 92 VAL A N 1
ATOM 722 C CA . VAL A 1 92 ? -1.311 12.372 9.451 1.00 87.69 92 VAL A CA 1
ATOM 723 C C . VAL A 1 92 ? -0.952 11.346 8.378 1.00 87.69 92 VAL A C 1
ATOM 725 O O . VAL A 1 92 ? -1.477 11.427 7.270 1.00 87.69 92 VAL A O 1
ATOM 728 N N . THR A 1 93 ? -0.128 10.348 8.707 1.00 91.00 93 THR A N 1
ATOM 729 C CA . THR A 1 93 ? 0.262 9.282 7.769 1.00 91.00 93 THR A CA 1
ATOM 730 C C . THR A 1 93 ? -0.963 8.526 7.254 1.00 91.00 93 THR A C 1
ATOM 732 O O . THR A 1 93 ? -1.083 8.284 6.056 1.00 91.00 93 THR A O 1
ATOM 735 N N . MET A 1 94 ? -1.904 8.176 8.134 1.00 90.25 94 MET A N 1
ATOM 736 C CA . MET A 1 94 ? -3.135 7.483 7.745 1.00 90.25 94 MET A CA 1
ATOM 737 C C . MET A 1 94 ? -3.993 8.314 6.798 1.00 90.25 94 MET A C 1
ATOM 739 O O . MET A 1 94 ? -4.394 7.814 5.750 1.00 90.25 94 MET A O 1
ATOM 743 N N . LYS A 1 95 ? -4.226 9.586 7.140 1.00 90.56 95 LYS A N 1
ATOM 744 C CA . LYS A 1 95 ? -4.979 10.510 6.290 1.00 90.56 95 LYS A CA 1
ATOM 745 C C . LYS A 1 95 ? -4.321 10.652 4.915 1.00 90.56 95 LYS A C 1
ATOM 747 O O . LYS A 1 95 ? -5.004 10.577 3.901 1.00 90.56 95 LYS A O 1
ATOM 752 N N . MET A 1 96 ? -2.994 10.775 4.880 1.00 93.69 96 MET A N 1
ATOM 753 C CA . MET A 1 96 ? -2.227 10.825 3.637 1.00 93.69 96 MET A CA 1
ATOM 754 C C . MET A 1 96 ? -2.407 9.552 2.804 1.00 93.69 96 MET A C 1
ATOM 756 O O . MET A 1 96 ? -2.627 9.644 1.601 1.00 93.69 96 MET A O 1
ATOM 760 N N . VAL A 1 97 ? -2.362 8.367 3.418 1.00 94.75 97 VAL A N 1
ATOM 761 C CA . VAL A 1 97 ? -2.598 7.090 2.722 1.00 94.75 97 VAL A CA 1
ATOM 762 C C . VAL A 1 97 ? -4.019 7.005 2.160 1.00 94.75 97 VAL A C 1
ATOM 764 O O . VAL A 1 97 ? -4.188 6.578 1.015 1.00 94.75 97 VAL A O 1
ATOM 767 N N . GLU A 1 98 ? -5.033 7.407 2.929 1.00 93.81 98 GLU A N 1
ATOM 768 C CA . GLU A 1 98 ? -6.430 7.440 2.479 1.00 93.81 98 GLU A CA 1
ATOM 769 C C . GLU A 1 98 ? -6.587 8.384 1.275 1.00 93.81 98 GLU A C 1
ATOM 771 O O . GLU A 1 98 ? -7.006 7.944 0.202 1.00 93.81 98 GLU A O 1
ATOM 776 N N . GLU A 1 99 ? -6.138 9.637 1.398 1.00 94.00 99 GLU A N 1
ATOM 777 C CA . GLU A 1 99 ? -6.193 10.645 0.328 1.00 94.00 99 GLU A CA 1
ATOM 778 C C . GLU A 1 99 ? -5.436 10.198 -0.930 1.00 94.00 99 GLU A C 1
ATOM 780 O O . GLU A 1 99 ? -5.930 10.328 -2.052 1.00 94.00 99 GLU A O 1
ATOM 785 N N . GLN A 1 100 ? -4.236 9.637 -0.775 1.00 94.94 100 GLN A N 1
ATOM 786 C CA . GLN A 1 100 ? -3.443 9.135 -1.898 1.00 94.94 100 GLN A CA 1
ATOM 787 C C . GLN A 1 100 ? -4.099 7.926 -2.571 1.00 94.94 100 GLN A C 1
ATOM 789 O O . GLN A 1 100 ? -4.037 7.806 -3.796 1.00 94.94 100 GLN A O 1
ATOM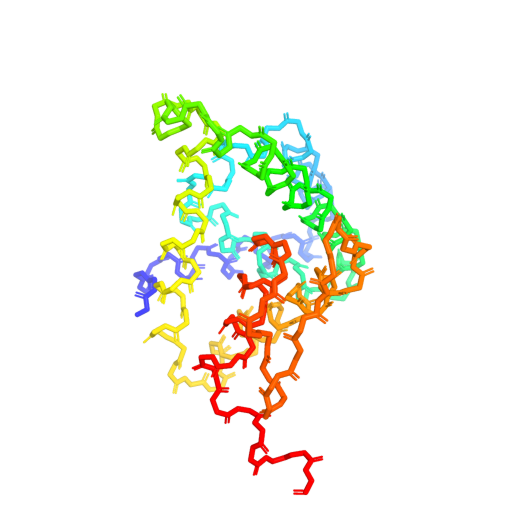 794 N N . THR A 1 101 ? -4.769 7.060 -1.808 1.00 94.12 101 THR A N 1
ATOM 795 C CA . THR A 1 101 ? -5.524 5.922 -2.352 1.00 94.12 101 THR A CA 1
ATOM 796 C C . THR A 1 101 ? -6.729 6.399 -3.160 1.00 94.12 101 THR A C 1
ATOM 798 O O . THR A 1 101 ? -6.942 5.930 -4.280 1.00 94.12 101 THR A O 1
ATOM 801 N N . GLU A 1 102 ? -7.491 7.366 -2.649 1.00 91.81 102 GLU A N 1
ATOM 802 C CA . GLU A 1 102 ? -8.621 7.964 -3.369 1.00 91.81 102 GLU A CA 1
ATOM 803 C C . GLU A 1 102 ? -8.176 8.690 -4.641 1.00 91.81 102 GLU A C 1
ATOM 805 O O . GLU A 1 102 ? -8.756 8.507 -5.721 1.00 91.81 102 GLU A O 1
ATOM 810 N N . ASN A 1 103 ? -7.096 9.463 -4.537 1.00 90.50 103 ASN A N 1
ATOM 811 C CA . ASN A 1 103 ? -6.475 10.115 -5.679 1.00 90.50 103 ASN A CA 1
ATOM 812 C C . ASN A 1 103 ? -6.014 9.083 -6.708 1.00 90.50 103 ASN A C 1
ATOM 814 O O . ASN A 1 103 ? -6.284 9.249 -7.892 1.00 90.50 103 ASN A O 1
ATOM 818 N N . LEU A 1 104 ? -5.362 7.997 -6.296 1.00 91.50 104 LEU A N 1
ATOM 819 C CA . LEU A 1 104 ? -4.960 6.941 -7.218 1.00 91.50 104 LEU A CA 1
ATOM 820 C C . LEU A 1 104 ? -6.179 6.333 -7.925 1.00 91.50 104 LEU A C 1
ATOM 822 O O . LEU A 1 104 ? -6.205 6.313 -9.154 1.00 91.50 104 LEU A O 1
ATOM 826 N N . LEU A 1 105 ? -7.204 5.912 -7.177 1.00 89.38 105 LEU A N 1
ATOM 827 C CA . LEU A 1 105 ? -8.412 5.278 -7.718 1.00 89.38 105 LEU A CA 1
ATOM 828 C C . LEU A 1 105 ? -9.153 6.164 -8.726 1.00 89.38 105 LEU A C 1
ATOM 830 O O . LEU A 1 105 ? -9.486 5.694 -9.812 1.00 89.38 105 LEU A O 1
ATOM 834 N N . SER A 1 106 ? -9.358 7.448 -8.414 1.00 85.94 106 SER A N 1
ATOM 835 C CA . SER A 1 106 ? -10.028 8.406 -9.317 1.00 85.94 106 SER A CA 1
ATOM 836 C C . SER A 1 106 ? -9.274 8.647 -10.630 1.00 85.94 106 SER A C 1
ATOM 838 O O . SER A 1 106 ? -9.809 9.224 -11.577 1.00 85.94 106 SER A O 1
ATOM 840 N N . ARG A 1 107 ? -8.013 8.219 -10.690 1.00 82.81 107 ARG A N 1
ATOM 841 C CA . ARG A 1 107 ? -7.082 8.497 -11.775 1.00 82.81 107 ARG A CA 1
ATOM 842 C C . ARG A 1 107 ? -6.723 7.261 -12.610 1.00 82.81 107 ARG A C 1
ATOM 844 O O . ARG A 1 107 ? -5.974 7.416 -13.574 1.00 82.81 107 ARG A O 1
ATOM 851 N N . LEU A 1 108 ? -7.225 6.075 -12.260 1.00 87.25 108 LEU A N 1
ATOM 852 C CA . LEU A 1 108 ? -7.057 4.841 -13.036 1.00 87.25 108 LEU A CA 1
ATOM 853 C C . LEU A 1 108 ? -8.031 4.830 -14.222 1.00 87.25 108 LEU A C 1
ATOM 855 O O . LEU A 1 108 ? -9.198 4.468 -14.077 1.00 87.25 108 LEU A O 1
ATOM 859 N N . SER A 1 109 ? -7.555 5.240 -15.397 1.00 82.69 109 SER A N 1
ATOM 860 C CA . SER A 1 109 ? -8.389 5.432 -16.594 1.00 82.69 109 SER A CA 1
ATOM 861 C C . SER A 1 109 ? -8.176 4.396 -17.693 1.00 82.69 109 SER A C 1
ATOM 863 O O . SER A 1 109 ? -9.047 4.223 -18.538 1.00 82.69 109 SER A O 1
ATOM 865 N N . ASP A 1 110 ? -7.026 3.726 -17.707 1.00 84.69 110 ASP A N 1
ATOM 866 C CA . ASP A 1 110 ? -6.608 2.857 -18.810 1.00 84.69 110 ASP A CA 1
ATOM 867 C C . ASP A 1 110 ? -5.968 1.556 -18.315 1.00 84.69 110 ASP A C 1
ATOM 869 O O . ASP A 1 110 ? -5.504 1.460 -17.174 1.00 84.69 110 ASP A O 1
ATOM 873 N N . ASP A 1 111 ? -5.903 0.557 -19.194 1.00 84.62 111 ASP A N 1
ATOM 874 C CA . ASP A 1 111 ? -5.361 -0.769 -18.882 1.00 84.62 111 ASP A CA 1
ATOM 875 C C . ASP A 1 111 ? -3.926 -0.735 -18.349 1.00 84.62 111 ASP A C 1
ATOM 877 O O . ASP A 1 111 ? -3.542 -1.596 -17.555 1.00 84.62 111 ASP A O 1
ATOM 881 N N . SER A 1 112 ? -3.115 0.236 -18.775 1.00 87.19 112 SER A N 1
ATOM 882 C CA . SER A 1 112 ? -1.718 0.338 -18.352 1.00 87.19 112 SER A CA 1
ATOM 883 C C . SER A 1 112 ? -1.618 0.781 -16.892 1.00 87.19 112 SER A C 1
ATOM 885 O O . SER A 1 112 ? -0.936 0.137 -16.094 1.00 87.19 112 SER A O 1
ATOM 887 N N . SER A 1 113 ? -2.382 1.803 -16.508 1.00 88.06 113 SER A N 1
ATOM 888 C CA . SER A 1 113 ? -2.486 2.291 -15.134 1.00 88.06 113 SER A CA 1
ATOM 889 C C . SER A 1 113 ? -3.139 1.257 -14.217 1.00 88.06 113 SER A C 1
ATOM 891 O O . SER A 1 113 ? -2.680 1.048 -13.090 1.00 88.06 113 SER A O 1
ATOM 893 N N . TRP A 1 114 ? -4.136 0.523 -14.721 1.00 90.25 114 TRP A N 1
ATOM 894 C CA . TRP A 1 114 ? -4.741 -0.605 -14.018 1.00 90.25 114 TRP A CA 1
ATOM 895 C C . TRP A 1 114 ? -3.745 -1.733 -13.770 1.00 90.25 114 TRP A C 1
ATOM 897 O O . TRP A 1 114 ? -3.672 -2.237 -12.651 1.00 90.25 114 TRP A O 1
ATOM 907 N N . LYS A 1 115 ? -2.943 -2.106 -14.769 1.00 91.00 115 LYS A N 1
ATOM 908 C CA . LYS A 1 115 ? -1.899 -3.125 -14.603 1.00 91.00 115 LYS A CA 1
ATOM 909 C C . LYS A 1 115 ? -0.819 -2.686 -13.626 1.00 91.00 115 LYS A C 1
ATOM 911 O O . LYS A 1 115 ? -0.390 -3.485 -12.799 1.00 91.00 115 LYS A O 1
ATOM 916 N N . PHE A 1 116 ? -0.396 -1.430 -13.722 1.00 93.12 116 PHE A N 1
ATOM 917 C CA . PHE A 1 116 ? 0.755 -0.936 -12.979 1.00 93.12 116 PHE A CA 1
ATOM 918 C C . PHE A 1 116 ? 0.437 -0.584 -11.520 1.00 93.12 116 PHE A C 1
ATOM 920 O O . PHE A 1 116 ? 1.253 -0.846 -10.643 1.00 93.12 116 PHE A O 1
ATOM 927 N N . PHE A 1 117 ? -0.752 -0.045 -11.240 1.00 94.81 117 PHE A N 1
ATOM 928 C CA . PHE A 1 117 ? -1.146 0.370 -9.889 1.00 94.81 117 PHE A CA 1
ATOM 929 C C . PHE A 1 117 ? -2.441 -0.276 -9.401 1.00 94.81 117 PHE A C 1
ATOM 931 O O . PHE A 1 117 ? -2.543 -0.641 -8.231 1.00 94.81 117 PHE A O 1
ATOM 938 N N . GLY A 1 118 ? -3.422 -0.459 -10.285 1.00 93.25 118 GLY A N 1
ATOM 939 C CA . GLY A 1 118 ? -4.741 -0.967 -9.914 1.00 93.25 118 GLY A CA 1
ATOM 940 C C . GLY A 1 118 ? -4.741 -2.408 -9.390 1.00 93.25 118 GLY A C 1
ATOM 941 O O . GLY A 1 118 ? -5.246 -2.657 -8.299 1.00 93.25 118 GLY A O 1
ATOM 942 N N . TYR A 1 119 ? -4.175 -3.372 -10.124 1.00 93.94 119 TYR A N 1
ATOM 943 C CA . TYR A 1 119 ? -4.099 -4.768 -9.660 1.00 93.94 119 TYR A CA 1
ATOM 944 C C . TYR A 1 119 ? -3.230 -4.947 -8.409 1.00 93.94 119 TYR A C 1
ATOM 946 O O . TYR A 1 119 ? -3.640 -5.699 -7.518 1.00 93.94 119 TYR A O 1
ATOM 954 N N . PRO A 1 120 ? -2.080 -4.260 -8.275 1.00 96.38 120 PRO A N 1
ATOM 955 C CA . PRO A 1 120 ? -1.328 -4.276 -7.023 1.00 96.38 120 PRO A CA 1
ATOM 956 C C . PRO A 1 120 ? -2.111 -3.705 -5.837 1.00 96.38 120 PRO A C 1
ATOM 958 O O . PRO A 1 120 ? -2.093 -4.300 -4.761 1.00 96.38 120 PRO A O 1
ATOM 961 N N . LEU A 1 121 ? -2.853 -2.610 -6.035 1.00 95.88 121 LEU A N 1
ATOM 962 C CA . LEU A 1 121 ? -3.715 -2.030 -5.003 1.00 95.88 121 LEU A CA 1
ATOM 963 C C . LEU A 1 121 ? -4.845 -2.990 -4.596 1.00 95.88 121 LEU A C 1
ATOM 965 O O . LEU A 1 121 ? -5.108 -3.151 -3.408 1.00 95.88 121 LEU A O 1
ATOM 969 N N . ILE A 1 122 ? -5.464 -3.680 -5.559 1.00 94.00 122 ILE A N 1
ATOM 970 C CA . ILE A 1 122 ? -6.465 -4.728 -5.286 1.00 94.00 122 ILE A CA 1
ATOM 971 C C . ILE A 1 122 ? -5.843 -5.875 -4.485 1.00 94.00 122 ILE A C 1
ATOM 973 O O . ILE A 1 122 ? -6.427 -6.307 -3.496 1.00 94.00 122 ILE A O 1
ATOM 977 N N . SER A 1 123 ? -4.650 -6.333 -4.876 1.00 95.50 123 SER A N 1
ATOM 978 C CA . SER A 1 123 ? -3.937 -7.407 -4.167 1.00 95.50 123 SER A CA 1
ATOM 979 C C . SER A 1 123 ? -3.638 -7.013 -2.719 1.00 95.50 123 SER A C 1
ATOM 981 O O . SER A 1 123 ? -3.781 -7.827 -1.810 1.00 95.50 123 SER A O 1
ATOM 983 N N . LEU A 1 124 ? -3.257 -5.750 -2.492 1.00 96.94 124 LEU A N 1
ATOM 984 C CA . LEU A 1 124 ? -3.079 -5.211 -1.149 1.00 96.94 124 LEU A CA 1
ATOM 985 C C . LEU A 1 124 ? -4.402 -5.204 -0.378 1.00 96.94 124 LEU A C 1
ATOM 987 O O . LEU A 1 124 ? -4.445 -5.741 0.722 1.00 96.94 124 LEU A O 1
ATOM 991 N N . ALA A 1 1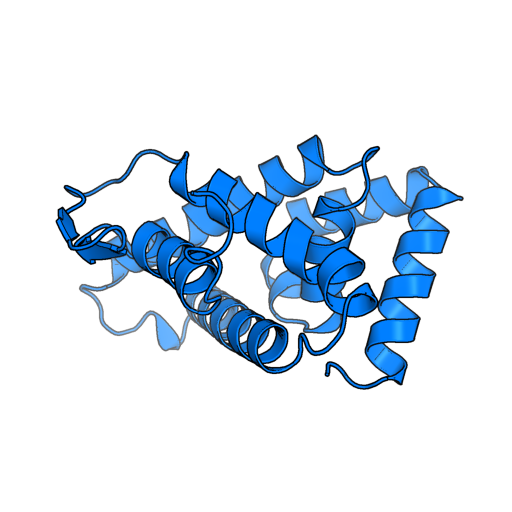25 ? -5.477 -4.654 -0.947 1.00 95.12 125 ALA A N 1
ATOM 992 C CA . ALA A 1 125 ? -6.780 -4.581 -0.286 1.00 95.12 125 ALA A CA 1
ATOM 993 C C . ALA A 1 125 ? -7.328 -5.969 0.094 1.00 95.12 125 ALA A C 1
ATOM 995 O O . ALA A 1 125 ? -7.772 -6.162 1.223 1.00 95.12 125 ALA A O 1
ATOM 996 N N . GLN A 1 126 ? -7.219 -6.959 -0.795 1.00 93.38 126 GLN A N 1
ATOM 997 C CA . GLN A 1 126 ? -7.572 -8.353 -0.495 1.00 93.38 126 GLN A CA 1
ATOM 998 C C . GLN A 1 126 ? -6.735 -8.901 0.666 1.00 93.38 126 GLN A C 1
ATOM 1000 O O . GLN A 1 126 ? -7.277 -9.393 1.650 1.00 93.38 126 GLN A O 1
ATOM 1005 N N . SER A 1 127 ? -5.417 -8.703 0.611 1.00 95.06 127 SER A N 1
ATOM 1006 C CA . SER A 1 127 ? -4.502 -9.106 1.679 1.00 95.06 127 SER A CA 1
ATOM 1007 C C . SER A 1 127 ? -4.821 -8.431 3.026 1.00 95.06 127 SER A C 1
ATOM 1009 O O . SER A 1 127 ? -4.562 -9.020 4.078 1.00 95.06 127 SER A O 1
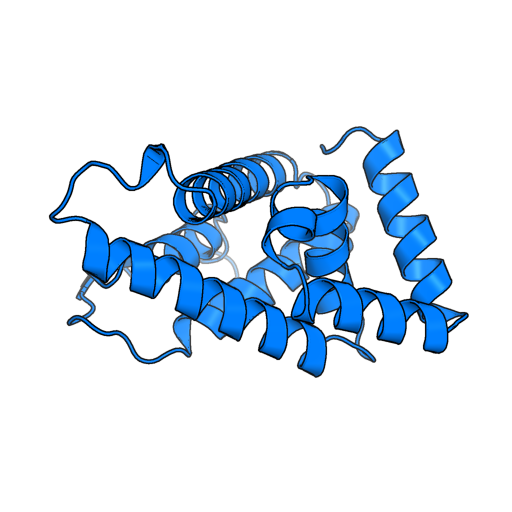ATOM 1011 N N . LEU A 1 128 ? -5.372 -7.211 3.036 1.00 94.69 128 LEU A N 1
ATOM 1012 C CA . LEU A 1 128 ? -5.829 -6.543 4.261 1.00 94.69 128 LEU A CA 1
ATOM 1013 C C . LEU A 1 128 ? -7.085 -7.204 4.840 1.00 94.69 128 LEU A C 1
ATOM 1015 O O . LEU A 1 128 ? -7.137 -7.383 6.057 1.00 94.69 128 LEU A O 1
ATOM 1019 N N . LEU A 1 129 ? -8.037 -7.612 3.994 1.00 90.81 129 LEU A N 1
ATOM 1020 C CA . LEU A 1 129 ? -9.241 -8.348 4.407 1.00 90.81 129 LEU A CA 1
ATOM 1021 C C . LEU A 1 129 ? -8.927 -9.760 4.927 1.00 90.81 129 LEU A C 1
ATOM 1023 O O . LEU A 1 129 ? -9.666 -10.280 5.754 1.00 90.81 129 LEU A O 1
ATOM 1027 N N . ASP A 1 130 ? -7.780 -10.335 4.558 1.00 89.69 130 ASP A N 1
ATOM 102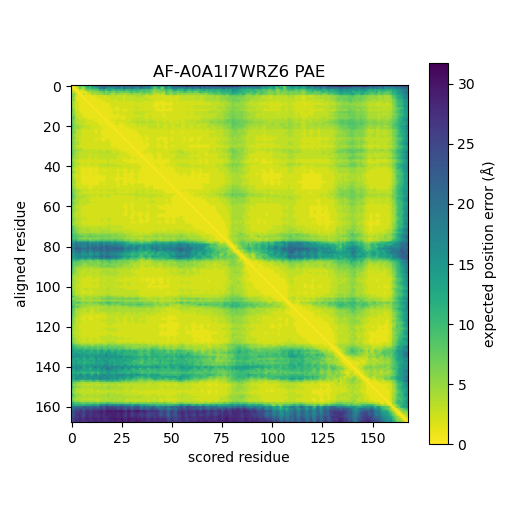8 C CA . ASP A 1 130 ? -7.265 -11.570 5.172 1.00 89.69 130 ASP A CA 1
ATOM 1029 C C . ASP A 1 130 ? -6.696 -11.350 6.593 1.00 89.69 130 ASP A C 1
ATOM 1031 O O . ASP A 1 130 ? -6.070 -12.243 7.170 1.00 89.69 130 ASP A O 1
ATOM 1035 N N . SER A 1 131 ? -6.762 -10.136 7.148 1.00 87.06 131 SER A N 1
ATOM 1036 C CA . SER A 1 131 ? -6.337 -9.873 8.532 1.00 87.06 131 SER A CA 1
ATOM 1037 C C . SER A 1 131 ? -7.488 -10.152 9.496 1.00 87.06 131 SER A C 1
ATOM 1039 O O . SER A 1 131 ? -8.612 -9.745 9.200 1.00 87.06 131 SER A O 1
ATOM 1041 N N . PRO A 1 132 ? -7.231 -10.738 10.681 1.00 83.31 132 PRO A N 1
ATOM 1042 C CA . PRO A 1 132 ? -8.261 -10.887 11.702 1.00 83.31 132 PRO A CA 1
ATOM 1043 C C . PRO A 1 132 ? -8.923 -9.542 12.012 1.00 83.31 132 PRO A C 1
ATOM 1045 O O . PRO A 1 132 ? -8.230 -8.550 12.258 1.00 83.31 132 PRO A O 1
ATOM 1048 N N . SER A 1 133 ? -10.254 -9.508 12.000 1.00 79.31 133 SER A N 1
ATOM 1049 C CA . SER A 1 133 ? -10.992 -8.331 12.448 1.00 79.31 133 SER A CA 1
ATOM 1050 C C . SER A 1 133 ? -11.007 -8.283 13.976 1.00 79.31 133 SER A C 1
ATOM 1052 O O . SER A 1 133 ? -11.217 -9.297 14.637 1.00 79.31 133 SER A O 1
ATOM 1054 N N . SER A 1 134 ? -10.797 -7.096 14.544 1.00 77.94 134 SER A N 1
ATOM 1055 C CA . SER A 1 134 ? -10.933 -6.835 15.984 1.00 77.94 134 SER A CA 1
ATOM 1056 C C . SER A 1 134 ? -12.386 -6.613 16.423 1.00 77.94 134 SER A C 1
ATOM 1058 O O . SER A 1 134 ? -12.649 -6.481 17.616 1.00 77.94 134 SER A O 1
ATOM 1060 N N . LYS A 1 135 ? -13.319 -6.538 15.468 1.00 79.44 135 LYS A N 1
ATOM 1061 C CA . LYS A 1 135 ? -14.757 -6.321 15.669 1.00 79.44 135 LYS A CA 1
ATOM 1062 C C . LYS A 1 135 ? -15.551 -7.279 14.789 1.00 79.44 135 LYS A C 1
ATOM 1064 O O . LYS A 1 135 ? -15.053 -7.700 13.743 1.00 79.44 135 LYS A O 1
ATOM 1069 N N . ASP A 1 136 ? -16.792 -7.565 15.161 1.00 82.31 136 ASP A N 1
ATOM 1070 C CA . ASP A 1 136 ? -17.691 -8.302 14.277 1.00 82.31 136 ASP A CA 1
ATOM 1071 C C . ASP A 1 136 ? -17.865 -7.549 12.955 1.00 82.31 136 ASP A C 1
ATOM 1073 O O . ASP A 1 136 ? -18.058 -6.330 12.926 1.00 82.31 136 ASP A O 1
ATOM 1077 N N . VAL A 1 137 ? -17.749 -8.286 11.852 1.00 83.00 137 VAL A N 1
ATOM 1078 C CA . VAL A 1 137 ? -17.881 -7.739 10.504 1.00 83.00 137 VAL A CA 1
ATOM 1079 C C . VAL A 1 137 ? -19.286 -8.027 10.007 1.00 83.00 137 VAL A C 1
ATOM 1081 O O . VAL A 1 137 ? -19.698 -9.182 9.913 1.00 83.00 137 VAL A O 1
ATOM 1084 N N . ILE A 1 138 ? -20.011 -6.973 9.647 1.00 85.06 138 ILE A N 1
ATOM 1085 C CA . ILE A 1 138 ? -21.332 -7.072 9.033 1.00 85.06 138 ILE A CA 1
ATOM 1086 C C . ILE A 1 138 ? -21.169 -6.811 7.542 1.00 85.06 138 ILE A C 1
ATOM 1088 O O . ILE A 1 138 ? -20.719 -5.735 7.144 1.00 85.06 138 ILE A O 1
ATOM 1092 N N . VAL A 1 139 ? -21.551 -7.786 6.718 1.00 80.81 139 VAL A N 1
ATOM 1093 C CA . VAL A 1 139 ? -21.548 -7.667 5.256 1.00 80.81 139 VAL A CA 1
ATOM 1094 C C . VAL A 1 139 ? -22.988 -7.581 4.756 1.00 80.81 139 VAL A C 1
ATOM 1096 O O . VAL A 1 139 ? -23.797 -8.456 5.052 1.00 80.81 139 VAL A O 1
ATOM 1099 N N . VAL A 1 140 ? -23.301 -6.537 3.990 1.00 78.06 140 VAL A N 1
ATOM 1100 C CA . VAL A 1 140 ? -24.609 -6.310 3.357 1.00 78.06 140 VAL A CA 1
ATOM 1101 C C . VAL A 1 140 ? -24.378 -6.102 1.864 1.00 78.06 140 VAL A C 1
ATOM 1103 O O . VAL A 1 140 ? -23.528 -5.301 1.480 1.00 78.06 140 VAL A O 1
ATOM 1106 N N . ASP A 1 141 ? -25.078 -6.863 1.020 1.00 76.56 141 ASP A N 1
ATOM 1107 C CA . ASP A 1 141 ? -24.956 -6.815 -0.448 1.00 76.56 141 ASP A CA 1
ATOM 1108 C C . ASP A 1 141 ? -23.506 -6.927 -0.962 1.00 76.56 141 ASP A C 1
ATOM 1110 O O . ASP A 1 141 ? -23.084 -6.236 -1.892 1.00 76.56 141 ASP A O 1
ATOM 1114 N N . GLY A 1 142 ? -22.703 -7.781 -0.316 1.00 70.50 142 GLY A N 1
ATOM 1115 C CA . GLY A 1 142 ? -21.290 -7.982 -0.657 1.00 70.50 142 GLY A CA 1
ATOM 1116 C C . GLY A 1 142 ? -20.362 -6.830 -0.254 1.00 70.50 142 GLY A C 1
ATOM 1117 O O . GLY A 1 142 ? -19.216 -6.790 -0.699 1.00 70.50 142 GLY A O 1
ATOM 1118 N N . ARG A 1 143 ? -20.829 -5.892 0.579 1.00 72.81 143 ARG A N 1
ATOM 1119 C CA . ARG A 1 143 ? -20.049 -4.760 1.100 1.00 72.81 143 ARG A CA 1
ATOM 1120 C C . ARG A 1 143 ? -19.927 -4.840 2.610 1.00 72.81 143 ARG A C 1
ATOM 1122 O O . ARG A 1 143 ? -20.888 -5.199 3.284 1.00 72.81 143 ARG A O 1
ATOM 1129 N N . VAL A 1 144 ? -18.778 -4.449 3.152 1.00 80.56 144 VAL A N 1
ATOM 1130 C CA . VAL A 1 144 ? -18.618 -4.296 4.603 1.00 80.56 144 VAL A CA 1
ATOM 1131 C C . VAL A 1 144 ? -19.446 -3.091 5.059 1.00 80.56 144 VAL A C 1
ATOM 1133 O O . VAL A 1 144 ? -19.094 -1.949 4.780 1.00 80.56 144 VAL A O 1
ATOM 1136 N N . ALA A 1 145 ? -20.567 -3.356 5.727 1.00 77.31 145 ALA A N 1
ATOM 1137 C CA . ALA A 1 145 ? -21.470 -2.351 6.285 1.00 77.31 145 ALA A CA 1
ATOM 1138 C C . ALA A 1 145 ? -21.042 -1.902 7.691 1.00 77.31 145 ALA A C 1
ATOM 1140 O O . ALA A 1 145 ? -21.330 -0.782 8.100 1.00 77.31 145 ALA A O 1
ATOM 1141 N N . SER A 1 146 ? -20.355 -2.776 8.432 1.00 78.75 146 SER A N 1
ATOM 1142 C CA . SER A 1 146 ? -19.772 -2.479 9.742 1.00 78.75 146 SER A CA 1
ATOM 1143 C C . SER A 1 146 ? -18.574 -3.391 9.998 1.00 78.75 146 SER A C 1
ATOM 1145 O O . SER A 1 146 ? -18.549 -4.528 9.527 1.00 78.75 146 SER A O 1
ATOM 1147 N N . GLY A 1 147 ? -17.577 -2.903 10.730 1.00 81.62 147 GLY A N 1
ATOM 1148 C CA . GLY A 1 147 ? -16.366 -3.649 11.063 1.00 81.62 147 GLY A CA 1
ATOM 1149 C C . GLY A 1 147 ? -15.290 -2.748 11.665 1.00 81.62 147 GLY A C 1
ATOM 1150 O O . GLY A 1 147 ? -15.546 -1.590 12.006 1.00 81.62 147 GLY A O 1
ATOM 1151 N N . CYS A 1 148 ? -14.069 -3.269 11.798 1.00 85.62 148 CYS A N 1
ATOM 1152 C CA . CYS A 1 148 ? -12.921 -2.429 12.131 1.00 85.62 148 CYS A CA 1
ATOM 1153 C C . CYS A 1 148 ? -12.596 -1.478 10.965 1.00 85.62 148 CYS A C 1
ATOM 1155 O O . CYS A 1 148 ? -12.893 -1.771 9.800 1.00 85.62 148 CYS A O 1
ATOM 1157 N N . SER A 1 149 ? -11.983 -0.329 11.258 1.00 89.25 149 SER A N 1
ATOM 1158 C CA . SER A 1 149 ? -11.792 0.716 10.241 1.00 89.25 149 SER A CA 1
ATOM 1159 C C . SER A 1 149 ? -10.916 0.252 9.067 1.00 89.25 149 SER A C 1
ATOM 1161 O O . SER A 1 149 ? -11.065 0.757 7.953 1.00 89.25 149 SER A O 1
ATOM 1163 N N . LEU A 1 150 ? -10.041 -0.741 9.284 1.00 91.94 150 LEU A N 1
ATOM 1164 C CA . LEU A 1 150 ? -9.185 -1.303 8.233 1.00 91.94 150 LEU A CA 1
ATOM 1165 C C . LEU A 1 150 ? -9.999 -2.066 7.194 1.00 91.94 150 LEU A C 1
ATOM 1167 O O . LEU A 1 150 ? -9.745 -1.955 5.996 1.00 91.94 150 LEU A O 1
ATOM 1171 N N . TRP A 1 151 ? -10.969 -2.850 7.661 1.00 91.12 151 TRP A N 1
ATOM 1172 C CA . TRP A 1 151 ? -11.843 -3.634 6.797 1.00 91.12 151 TRP A CA 1
ATOM 1173 C C . TRP A 1 151 ? -12.754 -2.735 5.969 1.00 91.12 151 TRP A C 1
ATOM 1175 O O . TRP A 1 151 ? -12.939 -2.995 4.782 1.00 91.12 151 TRP A O 1
ATOM 1185 N N . ILE A 1 152 ? -13.260 -1.650 6.563 1.00 89.19 152 ILE A N 1
ATOM 1186 C CA . ILE A 1 152 ? -14.037 -0.633 5.843 1.00 89.19 152 ILE A CA 1
ATOM 1187 C C . ILE A 1 152 ? -13.178 -0.022 4.730 1.00 89.19 152 ILE A C 1
ATOM 1189 O O . ILE A 1 152 ? -13.570 -0.078 3.568 1.00 89.19 152 ILE A O 1
ATOM 1193 N N . PHE A 1 153 ? -11.969 0.451 5.054 1.00 91.75 153 PHE A N 1
ATOM 1194 C CA . PHE A 1 153 ? -11.037 1.005 4.068 1.00 91.75 153 PHE A CA 1
ATOM 1195 C C . PHE A 1 153 ? -10.741 0.019 2.923 1.00 91.75 153 PHE A C 1
ATOM 1197 O O . PHE A 1 153 ? -10.894 0.352 1.748 1.00 91.75 153 PHE A O 1
ATOM 1204 N N . ALA A 1 154 ? -10.358 -1.219 3.247 1.00 92.19 154 ALA A N 1
ATOM 1205 C CA . ALA A 1 154 ? -10.025 -2.225 2.241 1.00 92.19 154 ALA A CA 1
ATOM 1206 C C . ALA A 1 154 ? -11.238 -2.594 1.367 1.00 92.19 154 ALA A C 1
ATOM 1208 O O . ALA A 1 154 ? -11.112 -2.703 0.146 1.00 92.19 154 ALA A O 1
ATOM 1209 N N . SER A 1 155 ? -12.424 -2.724 1.969 1.00 89.88 155 SER A N 1
ATOM 1210 C CA . SER A 1 155 ? -13.678 -2.949 1.246 1.00 89.88 155 SER A CA 1
ATOM 1211 C C . SER A 1 155 ? -14.004 -1.782 0.315 1.00 89.88 155 SER A C 1
ATOM 1213 O O . SER A 1 155 ? -14.381 -2.006 -0.831 1.00 89.88 155 SER A O 1
ATOM 1215 N N . GLU A 1 156 ? -13.844 -0.536 0.756 1.00 89.00 156 GLU A N 1
ATOM 1216 C CA . GLU A 1 156 ? -14.093 0.640 -0.082 1.00 89.00 156 GLU A CA 1
ATOM 1217 C C . GLU A 1 156 ? -13.167 0.699 -1.294 1.00 89.00 156 GLU A C 1
ATOM 1219 O O . GLU A 1 156 ? -13.631 1.012 -2.390 1.00 89.00 156 GLU A O 1
ATOM 1224 N N . VAL A 1 157 ? -11.888 0.348 -1.136 1.00 90.06 157 VAL A N 1
ATOM 1225 C CA . VAL A 1 157 ? -10.947 0.246 -2.263 1.00 90.06 157 VAL A CA 1
ATOM 1226 C C . VAL A 1 157 ? -11.445 -0.761 -3.303 1.00 90.06 157 VAL A C 1
ATOM 1228 O O . VAL A 1 157 ? -11.373 -0.494 -4.505 1.00 90.06 157 VAL A O 1
ATOM 1231 N N . LEU A 1 158 ? -11.995 -1.894 -2.858 1.00 87.56 158 LEU A N 1
ATOM 1232 C CA . LEU A 1 158 ? -12.549 -2.916 -3.748 1.00 87.56 158 LEU A CA 1
ATOM 1233 C C . LEU A 1 158 ? -13.892 -2.498 -4.372 1.00 87.56 158 LEU A C 1
ATOM 1235 O O . LEU A 1 158 ? -14.131 -2.802 -5.539 1.00 87.56 158 LEU A O 1
ATOM 1239 N N . VAL A 1 159 ? -14.743 -1.772 -3.638 1.00 82.56 159 VAL A N 1
ATOM 1240 C CA . VAL A 1 159 ? -16.094 -1.350 -4.065 1.00 82.56 159 VAL A CA 1
ATOM 1241 C C . VAL A 1 159 ? -16.084 -0.101 -4.949 1.00 82.56 159 VAL A C 1
ATOM 1243 O O . VAL A 1 159 ? -16.897 0.002 -5.871 1.00 82.56 159 VAL A O 1
ATOM 1246 N N . LYS A 1 160 ? -15.164 0.851 -4.722 1.00 74.44 160 LYS A N 1
ATOM 1247 C CA . LYS A 1 160 ? -14.975 2.040 -5.584 1.00 74.44 160 LYS A CA 1
ATOM 1248 C C . LYS A 1 160 ? -14.598 1.653 -7.018 1.00 74.44 160 LYS A C 1
ATOM 1250 O O . LYS A 1 160 ? -14.703 2.466 -7.933 1.00 74.44 160 LYS A O 1
ATOM 1255 N N . LYS A 1 161 ? -14.270 0.381 -7.242 1.00 59.91 161 LYS A N 1
ATOM 1256 C CA . LYS A 1 161 ? -14.315 -0.263 -8.543 1.00 59.91 161 LYS A CA 1
ATOM 1257 C C . LYS A 1 161 ? -15.646 -1.005 -8.684 1.00 59.91 161 LYS A C 1
ATOM 1259 O O . LYS A 1 161 ? -15.929 -1.935 -7.938 1.00 59.91 161 LYS A O 1
ATOM 1264 N N . LYS A 1 162 ? -16.437 -0.691 -9.713 1.00 48.22 162 LYS A N 1
ATOM 1265 C CA . LYS A 1 162 ? -17.441 -1.632 -10.245 1.00 48.22 162 LYS A CA 1
ATOM 1266 C C . LYS A 1 162 ? -16.721 -2.861 -10.838 1.00 48.22 162 LYS A C 1
ATOM 1268 O O . LYS A 1 162 ? -16.706 -3.049 -12.046 1.00 48.22 162 LYS A O 1
ATOM 1273 N N . LEU A 1 163 ? -16.0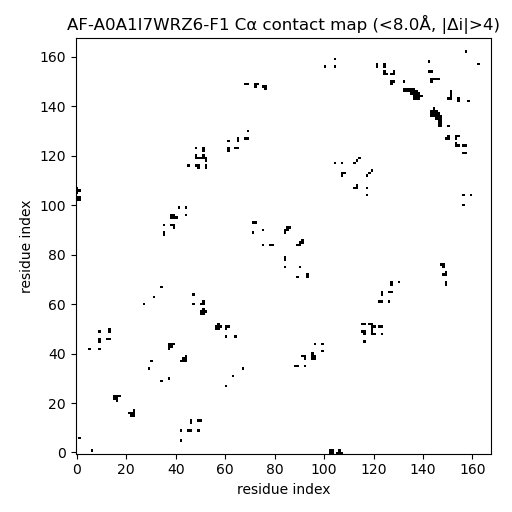94 -3.675 -9.987 1.00 47.56 163 LEU A N 1
ATOM 1274 C CA . LEU A 1 163 ? -15.454 -4.955 -10.303 1.00 47.56 163 LEU A CA 1
ATOM 1275 C C . LEU A 1 163 ? -16.261 -6.146 -9.771 1.00 47.56 163 LEU A C 1
ATOM 1277 O O . LEU A 1 163 ? -15.713 -7.211 -9.524 1.00 47.56 163 LEU A O 1
ATOM 1281 N N . VAL A 1 164 ? -17.569 -5.962 -9.597 1.00 44.19 164 VAL A N 1
ATOM 1282 C CA . VAL A 1 164 ? -18.517 -7.051 -9.305 1.00 44.19 164 VAL A CA 1
ATOM 1283 C C . VAL A 1 164 ? -19.360 -7.397 -10.546 1.00 44.19 164 VAL A C 1
ATOM 1285 O O . VAL A 1 164 ? -20.144 -8.329 -10.517 1.00 44.19 164 VAL A O 1
ATOM 1288 N N . ALA A 1 165 ? -19.171 -6.714 -11.683 1.00 37.72 165 ALA A N 1
ATOM 1289 C CA . ALA A 1 165 ? -19.953 -6.966 -12.902 1.00 37.72 165 ALA A CA 1
ATOM 1290 C C . ALA A 1 165 ? -19.265 -7.873 -13.945 1.00 37.72 165 ALA A C 1
ATOM 1292 O O . ALA A 1 165 ? -19.753 -7.970 -15.064 1.00 37.72 165 ALA A O 1
ATOM 1293 N N . SER A 1 166 ? -18.129 -8.505 -13.634 1.00 33.41 166 SER A N 1
ATOM 1294 C CA . SER A 1 166 ? -17.415 -9.323 -14.632 1.00 33.41 166 SER A CA 1
ATOM 1295 C C . SER A 1 166 ? -16.673 -10.538 -14.066 1.00 33.41 166 SER A C 1
ATOM 1297 O O . SER A 1 166 ? -15.726 -11.012 -14.684 1.00 33.41 166 SER A O 1
ATOM 1299 N N . PHE A 1 167 ? -17.086 -11.042 -12.900 1.00 32.81 167 PHE A N 1
ATOM 1300 C CA . PHE A 1 167 ? -16.600 -12.324 -12.362 1.00 32.81 167 PHE A CA 1
ATOM 1301 C C . PHE A 1 167 ? -17.724 -13.285 -11.925 1.0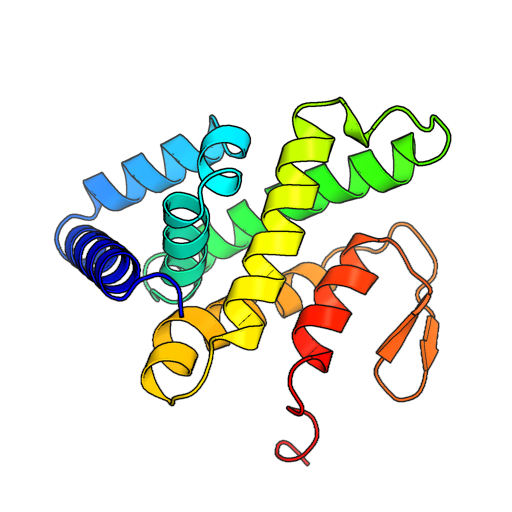0 32.81 167 PHE A C 1
ATOM 1303 O O . PHE A 1 167 ? -17.442 -14.283 -11.267 1.00 32.81 167 PHE A O 1
ATOM 1310 N N . PHE A 1 168 ? -18.962 -13.025 -12.357 1.00 37.25 168 PHE A N 1
ATOM 1311 C CA . PHE A 1 168 ? -20.047 -14.006 -12.452 1.00 37.25 168 PHE A CA 1
ATOM 1312 C C . PHE A 1 168 ? -20.721 -13.856 -13.813 1.00 37.25 168 PHE A C 1
ATOM 1314 O O . PHE A 1 168 ? -20.902 -12.687 -14.229 1.00 37.25 168 PHE A O 1
#

Mean predicted aligned error: 5.77 Å

Solvent-accessible surface area (backbone atoms only — not comparable to full-atom values): 9251 Å² total; per-residue (Å²): 94,72,52,73,66,53,50,51,50,41,52,51,50,53,49,47,29,72,78,35,59,67,60,39,51,52,51,54,50,46,40,73,76,42,43,56,69,32,41,57,28,73,66,44,37,51,40,53,34,33,37,33,52,37,78,95,41,17,68,62,42,39,53,52,51,41,54,50,51,53,52,56,37,50,51,46,64,73,41,64,86,65,79,56,49,74,80,36,73,67,37,45,27,49,52,39,44,52,53,51,49,52,54,49,60,79,34,57,83,48,73,66,48,31,59,48,40,45,52,15,44,48,54,44,29,54,55,45,60,73,46,88,68,93,42,78,70,40,72,52,98,92,35,63,73,43,52,35,70,54,49,42,52,26,41,46,65,57,57,78,39,89,70,78,79,78,83,116

Radius of gyration: 15.98 Å; Cα contacts (8 Å, |Δi|>4): 163; chains: 1; bounding box: 45×30×41 Å

Secondary structure (DSSP, 8-state):
---HHHHHHHHHHHHHHHH-HHHHHHHHHHHHH-HHHHHTSHHHHHHHHHHTTSHHHHHHHHHHHHHHHHHHHHHHHHHTTSS-GGGSHHHHHHHHHHHHHHHHHHT--SHHHIIIIIHHHHHHHHHHHTSPPSSPPEEETTEEEES-HHHHHHHHHHHSS--SSS--